Protein AF-A0A0E3QLF8-F1 (afdb_monomer_lite)

Organism: NCBI:txid1434109

Sequence (75 aa):
MDHHYLKNLKECEFLEEYNDITCNVFLYVKKINSLGNPTISELTKAMEVSKPSASNMVSKMAGKGLLKTKAYQKN

Foldseek 3Di:
DDPVVVVVVVVVVVCVLCVVVPPVLVVLLVVCVVVVHDDLVVSCVVVVHDSVVSVVSVVVCVVVVVDDDPVPPDD

Radius of gyration: 15.66 Å; chains: 1; bounding box: 30×30×46 Å

Secondary structure (DSSP, 8-state):
--HHHHHHHHHHHHHHHTTTS-HHHHHHHHHHHHTTS--HHHHHHHHT--HHHHHHHHHHHHHTT-S--GGG---

Structure (mmCIF, N/CA/C/O backbone):
data_AF-A0A0E3QLF8-F1
#
_entry.id   AF-A0A0E3QLF8-F1
#
loop_
_atom_site.group_PDB
_atom_site.id
_atom_site.type_symbol
_atom_site.label_atom_id
_atom_site.label_alt_id
_atom_site.label_comp_id
_atom_site.label_asym_id
_atom_site.label_entity_id
_atom_site.label_seq_id
_atom_site.pdbx_PDB_ins_code
_atom_site.Cartn_x
_atom_site.Cartn_y
_atom_site.Cartn_z
_atom_site.occupancy
_atom_site.B_iso_or_equiv
_atom_site.auth_seq_id
_atom_site.auth_comp_id
_atom_site.auth_asym_id
_atom_site.auth_atom_id
_atom_site.pdbx_PDB_model_num
ATOM 1 N N . MET A 1 1 ? 8.672 -18.235 -38.523 1.00 55.03 1 MET A N 1
ATOM 2 C CA . MET A 1 1 ? 8.534 -17.376 -37.330 1.00 55.03 1 MET A CA 1
ATOM 3 C C . MET A 1 1 ? 8.038 -18.259 -36.208 1.00 55.03 1 MET A C 1
ATOM 5 O O . MET A 1 1 ? 6.921 -18.750 -36.294 1.00 55.03 1 MET A O 1
ATOM 9 N N . ASP A 1 2 ? 8.914 -18.570 -35.259 1.00 56.72 2 ASP A N 1
ATOM 10 C CA . ASP A 1 2 ? 8.658 -19.578 -34.231 1.00 56.72 2 ASP A CA 1
ATOM 11 C C . ASP A 1 2 ? 7.622 -19.082 -33.216 1.00 56.72 2 ASP A C 1
ATOM 13 O O . ASP A 1 2 ? 7.691 -17.941 -32.756 1.00 56.72 2 ASP A O 1
ATOM 17 N N . HIS A 1 3 ? 6.674 -19.938 -32.831 1.00 57.16 3 HIS A N 1
ATOM 18 C CA . HIS A 1 3 ? 5.611 -19.605 -31.871 1.00 57.16 3 HIS A CA 1
ATOM 19 C C . HIS A 1 3 ? 6.175 -19.134 -30.512 1.00 57.16 3 HIS A C 1
ATOM 21 O O . HIS A 1 3 ? 5.575 -18.314 -29.818 1.00 57.16 3 HIS A O 1
ATOM 27 N N . HIS A 1 4 ? 7.376 -19.601 -30.158 1.00 55.91 4 HIS A N 1
ATOM 28 C CA . HIS A 1 4 ? 8.120 -19.159 -28.979 1.00 55.91 4 HIS A CA 1
ATOM 29 C C . HIS A 1 4 ? 8.556 -17.690 -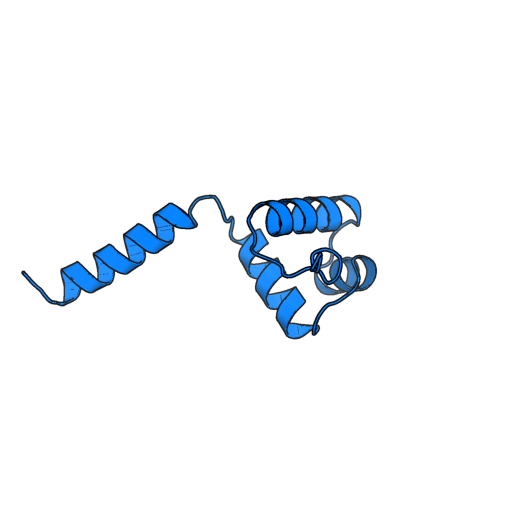29.042 1.00 55.91 4 HIS A C 1
ATOM 31 O O . HIS A 1 4 ? 8.549 -17.003 -28.022 1.00 55.91 4 HIS A O 1
ATOM 37 N N . TYR A 1 5 ? 8.891 -17.192 -30.232 1.00 56.00 5 TYR A N 1
ATOM 38 C CA . TYR A 1 5 ? 9.359 -15.821 -30.419 1.00 56.00 5 TYR A CA 1
ATOM 39 C C . TYR A 1 5 ? 8.235 -14.813 -30.163 1.00 56.00 5 TYR A C 1
ATOM 41 O O . TYR A 1 5 ? 8.442 -13.815 -29.485 1.00 56.00 5 TYR A O 1
ATOM 49 N N . LEU A 1 6 ? 7.020 -15.116 -30.633 1.00 55.50 6 LEU A N 1
ATOM 50 C CA . LEU A 1 6 ? 5.838 -14.268 -30.437 1.00 55.50 6 LEU A CA 1
ATOM 51 C C . LEU A 1 6 ? 5.371 -14.219 -28.977 1.00 55.50 6 LEU A C 1
ATOM 53 O O . LEU A 1 6 ? 4.872 -13.189 -28.528 1.00 55.50 6 LEU A O 1
ATOM 57 N N . LYS A 1 7 ? 5.537 -15.318 -28.229 1.00 55.25 7 LYS A N 1
ATOM 58 C CA . LYS A 1 7 ? 5.216 -15.355 -26.797 1.00 55.25 7 LYS A CA 1
ATOM 59 C C . LYS A 1 7 ? 6.152 -14.442 -26.001 1.00 55.25 7 LYS A C 1
ATOM 61 O O . LYS A 1 7 ? 5.673 -13.608 -25.241 1.00 55.25 7 LYS A O 1
ATOM 66 N N . ASN A 1 8 ? 7.456 -14.551 -26.252 1.00 47.81 8 ASN A N 1
ATOM 67 C CA . ASN A 1 8 ? 8.455 -13.705 -25.603 1.00 47.81 8 ASN A CA 1
ATOM 68 C C . ASN A 1 8 ? 8.291 -12.232 -26.004 1.00 47.81 8 ASN A C 1
ATOM 70 O O . ASN A 1 8 ? 8.440 -11.363 -25.158 1.00 47.81 8 ASN A O 1
ATOM 74 N N . LEU A 1 9 ? 7.928 -11.943 -27.260 1.00 49.84 9 LEU A N 1
ATOM 75 C CA . LEU A 1 9 ? 7.699 -10.570 -27.721 1.00 49.84 9 LEU A CA 1
ATOM 76 C C . LEU A 1 9 ? 6.530 -9.900 -26.979 1.00 49.84 9 LEU A C 1
ATOM 78 O O . LEU A 1 9 ? 6.679 -8.778 -26.514 1.00 49.84 9 LEU A O 1
ATOM 82 N N . LYS A 1 10 ? 5.410 -10.614 -26.779 1.00 54.81 10 LYS A N 1
ATOM 83 C CA . LYS A 1 10 ? 4.281 -10.118 -25.969 1.00 54.81 10 LYS A CA 1
ATOM 84 C C . LYS A 1 10 ? 4.645 -9.922 -24.500 1.00 54.81 10 LYS A C 1
ATOM 86 O O . LYS A 1 10 ? 4.177 -8.974 -23.879 1.00 54.81 10 LYS A O 1
ATOM 91 N N . GLU A 1 11 ? 5.443 -10.824 -23.934 1.00 49.06 11 GLU A N 1
ATOM 92 C CA . GLU A 1 11 ? 5.942 -10.683 -22.562 1.00 49.06 11 GLU A CA 1
ATOM 93 C C . GLU A 1 11 ? 6.883 -9.470 -22.443 1.00 49.06 11 GLU A C 1
ATOM 95 O O . GLU A 1 11 ? 6.790 -8.731 -21.468 1.00 49.06 11 GLU A O 1
ATOM 100 N N . CYS A 1 12 ? 7.720 -9.208 -23.452 1.00 45.53 12 CYS A N 1
ATOM 101 C CA . 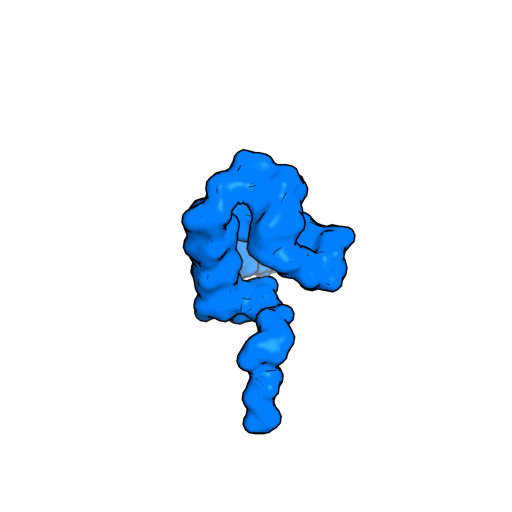CYS A 1 12 ? 8.604 -8.043 -23.523 1.00 45.53 12 CYS A CA 1
ATOM 102 C C . CYS A 1 12 ? 7.851 -6.717 -23.713 1.00 45.53 12 CYS A C 1
ATOM 104 O O . CYS A 1 12 ? 8.141 -5.767 -22.997 1.00 45.53 12 CYS A O 1
ATOM 106 N N . GLU A 1 13 ? 6.861 -6.650 -24.607 1.00 50.47 13 GLU A N 1
ATOM 107 C CA . GLU A 1 13 ? 6.015 -5.457 -24.798 1.00 50.47 13 GLU A CA 1
ATOM 108 C C . GLU A 1 13 ? 5.210 -5.133 -23.526 1.00 50.47 13 GLU A C 1
ATOM 110 O O . GLU A 1 13 ? 5.119 -3.977 -23.112 1.00 50.47 13 GLU A O 1
ATOM 115 N N . PHE A 1 14 ? 4.709 -6.162 -22.831 1.00 51.31 14 PHE A N 1
ATOM 116 C CA . PHE A 1 14 ? 4.078 -6.008 -21.519 1.00 51.31 14 PHE A CA 1
ATOM 117 C C . PHE A 1 14 ? 5.079 -5.539 -20.450 1.00 51.31 14 PHE A C 1
ATOM 119 O O . PHE A 1 14 ? 4.747 -4.734 -19.588 1.00 51.31 14 PHE A O 1
ATOM 126 N N . LEU A 1 15 ? 6.326 -6.007 -20.489 1.00 50.28 15 LEU A N 1
ATOM 127 C CA . LEU A 1 15 ? 7.373 -5.537 -19.581 1.00 50.28 15 LEU A CA 1
ATOM 128 C C . LEU A 1 15 ? 7.784 -4.088 -19.864 1.00 50.28 15 LEU A C 1
ATOM 130 O O . LEU A 1 15 ? 8.102 -3.382 -18.918 1.00 50.28 15 LEU A O 1
ATOM 134 N N . GLU A 1 16 ? 7.740 -3.613 -21.109 1.00 50.81 16 GLU A N 1
ATOM 135 C CA . GLU A 1 16 ? 8.025 -2.212 -21.442 1.00 50.81 16 GLU A CA 1
ATOM 136 C C . GLU A 1 16 ? 6.930 -1.255 -20.956 1.00 50.81 16 GLU A C 1
ATOM 138 O O . GLU A 1 16 ? 7.244 -0.229 -20.353 1.00 50.81 16 GLU A O 1
ATOM 143 N N . GLU A 1 17 ? 5.654 -1.621 -21.106 1.00 49.69 17 GLU A N 1
ATOM 144 C CA . GLU A 1 17 ? 4.519 -0.826 -20.606 1.00 49.69 17 GLU A CA 1
ATOM 145 C C . GLU A 1 17 ? 4.475 -0.771 -19.059 1.00 49.69 17 GLU A C 1
ATOM 147 O O . GLU A 1 17 ? 3.962 0.179 -18.460 1.00 49.69 17 GLU A O 1
ATOM 152 N N . TYR A 1 18 ? 5.101 -1.751 -18.394 1.00 52.50 18 TYR A N 1
ATOM 153 C CA . TYR A 1 18 ? 5.183 -1.874 -16.936 1.00 52.50 18 TYR A CA 1
ATOM 154 C C . TYR A 1 18 ? 6.618 -1.727 -16.385 1.00 52.50 18 TYR A C 1
ATOM 156 O O . TYR A 1 18 ? 6.836 -1.957 -15.196 1.00 52.50 18 TYR A O 1
ATOM 164 N N . ASN A 1 19 ? 7.601 -1.290 -17.177 1.00 52.97 19 ASN A N 1
ATOM 165 C CA . ASN A 1 19 ? 9.005 -1.206 -16.732 1.00 52.97 19 ASN A CA 1
ATOM 166 C C . ASN A 1 19 ? 9.194 -0.168 -15.607 1.00 52.97 19 ASN A C 1
ATOM 168 O O . ASN A 1 19 ? 10.038 -0.329 -14.727 1.00 52.97 19 ASN A O 1
ATOM 172 N N . ASP A 1 20 ? 8.328 0.850 -15.554 1.00 52.41 20 ASP A N 1
ATOM 173 C CA . ASP A 1 20 ? 8.268 1.818 -14.449 1.00 52.41 20 ASP A CA 1
ATOM 174 C C . ASP A 1 20 ? 7.462 1.324 -13.225 1.00 52.41 20 ASP A C 1
ATOM 176 O O . ASP A 1 20 ? 7.151 2.093 -12.301 1.00 52.41 20 ASP A O 1
ATOM 180 N N . ILE A 1 21 ? 7.024 0.066 -13.216 1.00 60.19 21 ILE A N 1
ATOM 181 C CA . ILE A 1 21 ? 6.316 -0.569 -12.103 1.00 60.19 21 ILE A CA 1
ATOM 182 C C . ILE A 1 21 ? 7.342 -1.438 -11.384 1.00 60.19 21 ILE A C 1
ATOM 184 O O . ILE A 1 21 ? 7.492 -2.632 -11.612 1.00 60.19 21 ILE A O 1
ATOM 188 N N . THR A 1 22 ? 8.086 -0.795 -10.483 1.00 70.25 22 THR A N 1
ATOM 189 C CA . THR A 1 22 ? 9.036 -1.464 -9.587 1.00 70.25 22 THR A CA 1
ATOM 190 C C . THR A 1 22 ? 8.351 -2.633 -8.868 1.00 70.25 22 THR A C 1
ATOM 192 O O . THR A 1 22 ? 7.175 -2.517 -8.520 1.00 70.25 22 THR A O 1
ATOM 195 N N . CYS A 1 23 ? 9.075 -3.712 -8.536 1.00 72.88 23 CYS A N 1
ATOM 196 C CA . CYS A 1 23 ? 8.562 -4.863 -7.766 1.00 72.88 23 CYS A CA 1
ATOM 197 C C . CYS A 1 23 ? 7.694 -4.466 -6.552 1.00 72.88 23 CYS A C 1
ATOM 199 O O . CYS A 1 23 ? 6.711 -5.132 -6.229 1.00 72.88 23 CYS A O 1
ATOM 201 N N . ASN A 1 24 ? 8.008 -3.334 -5.915 1.00 78.38 24 ASN A N 1
ATOM 202 C CA . ASN A 1 24 ? 7.228 -2.761 -4.818 1.00 78.38 24 ASN A CA 1
ATOM 203 C C . ASN A 1 24 ? 5.779 -2.427 -5.201 1.00 78.38 24 ASN A C 1
ATOM 205 O O . ASN A 1 24 ? 4.873 -2.687 -4.418 1.00 78.38 24 ASN A O 1
ATOM 209 N N . VAL A 1 25 ? 5.531 -1.895 -6.396 1.00 82.69 25 VAL A N 1
ATOM 210 C CA . VAL A 1 25 ? 4.174 -1.603 -6.874 1.00 82.69 25 VAL A CA 1
ATOM 211 C C . VAL A 1 25 ? 3.365 -2.892 -7.002 1.00 82.69 25 VAL A C 1
ATOM 213 O O . VAL A 1 25 ? 2.232 -2.954 -6.530 1.00 82.69 25 VAL A O 1
ATOM 216 N N . PHE A 1 26 ? 3.956 -3.944 -7.573 1.00 83.25 26 PHE A N 1
ATOM 217 C CA . PHE A 1 26 ? 3.296 -5.244 -7.689 1.00 83.25 26 PHE A CA 1
ATOM 218 C C . PHE A 1 26 ? 2.924 -5.823 -6.316 1.00 83.25 26 PHE A C 1
ATOM 220 O O . PHE A 1 26 ? 1.793 -6.274 -6.117 1.00 83.25 26 PHE A O 1
ATOM 227 N N . LEU A 1 27 ? 3.839 -5.753 -5.341 1.00 85.62 27 LEU A N 1
ATOM 228 C CA . LEU A 1 27 ? 3.568 -6.186 -3.967 1.00 85.62 27 LEU A CA 1
ATOM 229 C C . LEU A 1 27 ? 2.392 -5.422 -3.349 1.00 85.62 27 LEU A C 1
ATOM 231 O O . LEU A 1 27 ? 1.537 -6.031 -2.703 1.00 85.62 27 LEU A O 1
ATOM 235 N N . TYR A 1 28 ? 2.309 -4.115 -3.597 1.00 90.44 28 TYR A N 1
ATOM 236 C CA . TYR A 1 28 ? 1.192 -3.296 -3.141 1.00 90.44 28 TYR A CA 1
ATOM 237 C C . TYR A 1 28 ? -0.127 -3.682 -3.814 1.00 90.44 28 TYR A C 1
ATOM 239 O O . TYR A 1 28 ? -1.114 -3.857 -3.104 1.00 90.44 28 TYR A O 1
ATOM 247 N N . VAL A 1 29 ? -0.163 -3.875 -5.140 1.00 87.44 29 VAL A N 1
ATOM 248 C CA . VAL A 1 29 ? -1.381 -4.318 -5.852 1.00 87.44 29 VAL A CA 1
ATOM 249 C C . VAL A 1 29 ? -1.865 -5.647 -5.280 1.00 87.44 29 VAL A C 1
ATOM 251 O O . VAL A 1 29 ? -3.029 -5.781 -4.901 1.00 87.44 29 VAL A O 1
ATOM 254 N N . LYS A 1 30 ? -0.959 -6.624 -5.161 1.00 87.88 30 LYS A N 1
ATOM 255 C CA . LYS A 1 30 ? -1.271 -7.948 -4.615 1.00 87.88 30 LYS A CA 1
ATOM 256 C C . LYS A 1 30 ? -1.827 -7.844 -3.196 1.00 87.88 30 LYS A C 1
ATOM 258 O O . LYS A 1 30 ? -2.837 -8.477 -2.891 1.00 87.88 30 LYS A O 1
ATOM 263 N N . LYS A 1 31 ? -1.199 -7.034 -2.337 1.00 90.62 31 LYS A N 1
ATOM 264 C CA . LYS A 1 31 ? -1.635 -6.857 -0.949 1.00 90.62 31 LYS A CA 1
ATOM 265 C C . LYS A 1 31 ? -2.998 -6.165 -0.863 1.00 90.62 31 LYS A C 1
ATOM 267 O O . LYS A 1 31 ? -3.873 -6.659 -0.158 1.00 90.62 31 LYS A O 1
ATOM 272 N N . ILE A 1 32 ? -3.209 -5.082 -1.608 1.00 90.31 32 ILE A N 1
ATOM 273 C CA . ILE A 1 32 ? -4.483 -4.348 -1.658 1.00 90.31 32 ILE A CA 1
ATOM 274 C C . ILE A 1 32 ? -5.627 -5.259 -2.114 1.00 90.31 32 ILE A C 1
ATOM 276 O O . ILE A 1 32 ? -6.685 -5.262 -1.485 1.00 90.31 32 ILE A O 1
ATOM 280 N N . ASN A 1 33 ? -5.395 -6.074 -3.146 1.00 87.94 33 ASN A N 1
ATOM 281 C CA . ASN A 1 33 ? -6.379 -7.045 -3.623 1.00 87.94 33 ASN A CA 1
ATOM 282 C C . ASN A 1 33 ? -6.659 -8.131 -2.576 1.00 87.94 33 ASN A C 1
ATOM 284 O O . ASN A 1 33 ? -7.818 -8.455 -2.341 1.00 87.94 33 ASN A O 1
ATOM 288 N N . SER A 1 34 ? -5.626 -8.645 -1.894 1.00 90.88 34 SER A N 1
ATOM 289 C CA . SER A 1 34 ? -5.802 -9.645 -0.827 1.00 90.88 34 SER A CA 1
ATOM 290 C C . SER A 1 34 ? -6.584 -9.125 0.384 1.00 90.88 34 SER A C 1
ATOM 292 O O . SER A 1 34 ? -7.252 -9.900 1.058 1.00 90.88 34 SER A O 1
ATOM 294 N N . LEU A 1 35 ? -6.516 -7.817 0.647 1.00 90.31 35 LEU A N 1
ATOM 295 C CA . LEU A 1 35 ? -7.213 -7.154 1.750 1.00 90.31 35 LEU A CA 1
ATOM 296 C C . LEU A 1 35 ? -8.585 -6.585 1.345 1.00 90.31 35 LEU A C 1
ATOM 298 O O . LEU A 1 35 ? -9.283 -6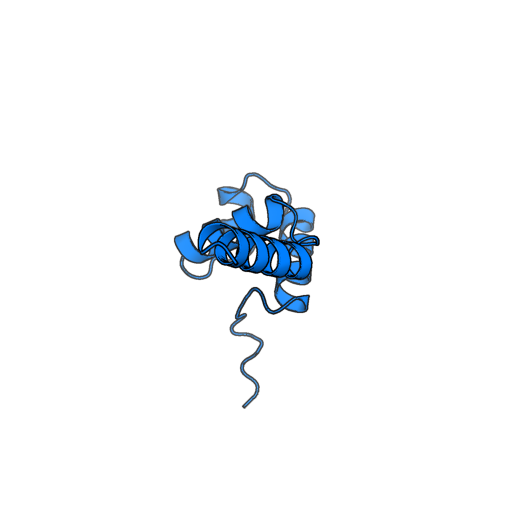.045 2.195 1.00 90.31 35 LEU A O 1
ATOM 302 N N . GLY A 1 36 ? -8.977 -6.685 0.069 1.00 87.38 36 GLY A N 1
ATOM 303 C CA . GLY A 1 36 ? -10.310 -6.288 -0.389 1.00 87.38 36 GLY A CA 1
ATOM 304 C C . GLY A 1 36 ? -10.609 -4.794 -0.229 1.00 87.38 36 GLY A C 1
ATOM 305 O O . GLY A 1 36 ? -11.708 -4.448 0.192 1.00 87.38 36 GLY A O 1
ATOM 306 N N . ASN A 1 37 ? -9.652 -3.927 -0.592 1.00 86.62 37 ASN A N 1
ATOM 307 C CA . ASN A 1 37 ? -9.695 -2.457 -0.451 1.00 86.62 37 ASN A CA 1
ATOM 308 C C . ASN A 1 37 ? -9.407 -1.939 0.983 1.00 86.62 37 ASN A C 1
ATOM 310 O O . ASN A 1 37 ? -10.279 -1.328 1.608 1.00 86.62 37 ASN A O 1
ATOM 314 N N . PRO A 1 38 ? -8.172 -2.140 1.487 1.00 91.56 38 PRO A N 1
ATOM 315 C CA . PRO A 1 38 ? -7.745 -1.669 2.800 1.00 91.56 38 PRO A CA 1
ATOM 316 C C . PRO A 1 38 ? -7.612 -0.145 2.864 1.00 91.56 38 PRO A C 1
ATOM 318 O O . PRO A 1 38 ? -7.320 0.534 1.876 1.00 91.56 38 PRO A O 1
ATOM 321 N N . THR A 1 39 ? -7.718 0.388 4.074 1.00 92.94 39 THR A N 1
ATOM 322 C CA . THR A 1 39 ? -7.264 1.738 4.412 1.00 92.94 39 THR A CA 1
ATOM 323 C C . THR A 1 39 ? -5.736 1.841 4.359 1.00 92.94 39 THR A C 1
ATOM 325 O O . THR A 1 39 ? -5.014 0.850 4.480 1.00 92.94 39 THR A O 1
ATOM 328 N N . ILE A 1 40 ? -5.207 3.067 4.258 1.00 91.56 40 ILE A N 1
ATOM 329 C CA . ILE A 1 40 ? -3.753 3.305 4.325 1.00 91.56 40 ILE A CA 1
ATOM 330 C C . ILE A 1 40 ? -3.165 2.757 5.633 1.00 91.56 40 ILE A C 1
ATOM 332 O O . ILE A 1 40 ? -2.081 2.186 5.620 1.00 91.56 40 ILE A O 1
ATOM 336 N N . SER A 1 41 ? -3.878 2.876 6.756 1.00 93.75 41 SER A N 1
ATOM 337 C CA . SER A 1 41 ? -3.418 2.360 8.051 1.00 93.75 41 SER A CA 1
ATOM 338 C C . SER A 1 41 ? -3.306 0.832 8.060 1.00 93.75 41 SER A C 1
ATOM 340 O O . SER A 1 41 ? -2.305 0.290 8.526 1.00 93.75 41 SER A O 1
ATOM 342 N N . GLU A 1 42 ? -4.291 0.120 7.514 1.00 93.44 42 GLU A N 1
ATOM 343 C CA . GLU A 1 42 ? -4.231 -1.344 7.381 1.00 93.44 42 GLU A CA 1
ATOM 344 C C . GLU A 1 42 ? -3.111 -1.768 6.433 1.00 93.44 42 GLU A C 1
ATOM 346 O O . GLU A 1 42 ? -2.361 -2.694 6.738 1.00 93.44 42 GLU A O 1
ATOM 351 N N . LEU A 1 43 ? -2.929 -1.033 5.335 1.00 93.25 43 LEU A N 1
ATOM 352 C CA . LEU A 1 43 ? -1.851 -1.276 4.386 1.00 93.25 43 LEU A CA 1
ATOM 353 C C . LEU A 1 43 ? -0.470 -1.079 5.028 1.00 93.25 43 LEU A C 1
ATOM 355 O O . LEU A 1 43 ? 0.402 -1.921 4.840 1.00 93.25 43 LEU A O 1
ATOM 359 N N . THR A 1 44 ? -0.276 -0.025 5.832 1.00 94.19 44 THR A N 1
ATOM 360 C CA . THR A 1 44 ? 0.998 0.215 6.538 1.00 94.19 44 THR A CA 1
ATOM 361 C C . THR A 1 44 ? 1.354 -0.910 7.498 1.00 94.19 44 THR A C 1
ATOM 363 O O . THR A 1 44 ? 2.505 -1.334 7.532 1.00 94.19 44 THR A O 1
ATOM 366 N N . LYS A 1 45 ? 0.361 -1.441 8.223 1.00 95.25 45 LYS A N 1
ATOM 367 C CA . LYS A 1 45 ? 0.546 -2.584 9.122 1.00 95.25 45 LYS A CA 1
ATOM 368 C C . LYS A 1 45 ? 0.863 -3.858 8.342 1.00 95.25 45 LYS A C 1
ATOM 370 O O . LYS A 1 45 ? 1.786 -4.573 8.695 1.00 95.25 45 LYS A O 1
ATOM 375 N N . ALA A 1 46 ? 0.128 -4.126 7.264 1.00 92.50 46 ALA A N 1
ATOM 376 C CA . ALA A 1 46 ? 0.250 -5.368 6.501 1.00 92.50 46 ALA A CA 1
ATOM 377 C C . ALA A 1 46 ? 1.494 -5.450 5.595 1.00 92.50 46 ALA A C 1
ATOM 379 O O . ALA A 1 46 ? 1.811 -6.535 5.093 1.00 92.50 46 ALA A O 1
ATOM 380 N N . MET A 1 47 ? 2.131 -4.306 5.333 1.00 89.94 47 MET A N 1
ATOM 381 C CA . MET A 1 47 ? 3.347 -4.159 4.527 1.00 89.94 47 MET A CA 1
ATOM 382 C C . MET A 1 47 ? 4.575 -3.771 5.362 1.00 89.94 47 MET A C 1
ATOM 384 O O . MET A 1 47 ? 5.661 -3.713 4.798 1.00 89.94 47 MET A O 1
ATOM 388 N N . GLU A 1 48 ? 4.403 -3.474 6.655 1.00 92.25 48 GLU A N 1
ATOM 389 C CA . GLU A 1 48 ? 5.464 -3.009 7.565 1.00 92.25 48 GLU A CA 1
ATOM 390 C C . GLU A 1 48 ? 6.213 -1.770 7.040 1.00 92.25 48 GLU A C 1
ATOM 392 O O . GLU A 1 48 ? 7.437 -1.673 7.050 1.00 92.25 48 GLU A O 1
ATOM 397 N N . VAL A 1 49 ? 5.450 -0.784 6.564 1.00 89.38 49 VAL A N 1
ATOM 398 C CA . VAL A 1 49 ? 5.973 0.462 5.980 1.00 89.38 49 VAL A CA 1
ATOM 399 C C . VAL A 1 49 ? 5.452 1.689 6.715 1.00 89.38 49 VAL A C 1
ATOM 401 O O . VAL A 1 49 ? 4.386 1.677 7.330 1.00 89.38 49 VAL A O 1
ATOM 404 N N . SER A 1 50 ? 6.168 2.805 6.582 1.00 93.62 50 SER A N 1
ATOM 405 C CA . SER A 1 50 ? 5.700 4.088 7.100 1.00 93.62 50 SER A CA 1
ATOM 406 C C . SER A 1 50 ? 4.483 4.610 6.323 1.00 93.62 50 SER A C 1
ATOM 408 O O . SER A 1 50 ? 4.326 4.380 5.120 1.00 93.62 50 SER A O 1
ATOM 410 N N . LYS A 1 51 ? 3.631 5.383 7.005 1.00 92.25 51 LYS A N 1
ATOM 411 C CA . LYS A 1 51 ? 2.455 6.028 6.399 1.00 92.25 51 LYS A CA 1
ATOM 412 C C . LYS A 1 51 ? 2.796 6.920 5.193 1.00 92.25 51 LYS A C 1
ATOM 414 O O . LYS A 1 51 ? 2.097 6.798 4.188 1.00 92.25 51 LYS A O 1
ATOM 419 N N . PRO A 1 52 ? 3.861 7.752 5.218 1.00 91.25 52 PRO A N 1
ATOM 420 C CA . PRO A 1 52 ? 4.269 8.514 4.037 1.00 91.25 52 PRO A CA 1
ATOM 421 C C . PRO A 1 52 ? 4.660 7.623 2.852 1.00 91.25 52 PRO A C 1
ATOM 423 O O . PRO A 1 52 ? 4.280 7.916 1.722 1.00 91.25 52 PRO A O 1
ATOM 426 N N . SER A 1 53 ? 5.359 6.509 3.098 1.00 85.94 53 SER A N 1
ATOM 427 C CA . SER A 1 53 ? 5.750 5.560 2.046 1.00 85.94 53 SER A CA 1
ATOM 428 C C . SER A 1 53 ? 4.527 4.912 1.393 1.00 85.94 53 SER A C 1
ATOM 430 O O . SER A 1 53 ? 4.375 4.965 0.171 1.00 85.94 53 SER A O 1
ATOM 432 N N . ALA A 1 54 ? 3.601 4.399 2.211 1.00 90.50 54 ALA A N 1
ATOM 433 C CA . ALA A 1 54 ? 2.361 3.809 1.720 1.00 90.50 54 ALA A CA 1
ATOM 434 C C . ALA A 1 54 ? 1.508 4.820 0.944 1.00 90.50 54 ALA A C 1
ATOM 436 O O . ALA A 1 54 ? 1.014 4.504 -0.136 1.00 90.50 54 ALA A O 1
ATOM 437 N N . SER A 1 55 ? 1.375 6.046 1.458 1.00 91.19 55 SER A N 1
ATOM 438 C CA . SER A 1 55 ? 0.622 7.110 0.790 1.00 91.19 55 SER A CA 1
ATOM 439 C C . SER A 1 55 ? 1.240 7.479 -0.558 1.00 91.19 55 SER A C 1
ATOM 441 O O . SER A 1 55 ? 0.525 7.551 -1.552 1.00 91.19 55 SER A O 1
ATOM 443 N N . ASN A 1 56 ? 2.562 7.663 -0.618 1.00 89.25 56 ASN A N 1
ATOM 444 C CA . ASN A 1 56 ? 3.259 7.973 -1.865 1.00 89.25 56 ASN A CA 1
ATOM 445 C C . ASN A 1 56 ? 3.090 6.855 -2.896 1.00 89.25 56 ASN A C 1
ATOM 447 O O . ASN A 1 56 ? 2.868 7.132 -4.074 1.00 89.25 56 ASN A O 1
ATOM 451 N N . MET A 1 57 ? 3.175 5.595 -2.461 1.00 87.88 57 MET A N 1
ATOM 452 C CA . MET A 1 57 ? 2.998 4.445 -3.342 1.00 87.88 57 MET A CA 1
ATOM 453 C C . MET A 1 57 ? 1.565 4.364 -3.878 1.00 87.88 57 MET A C 1
ATOM 455 O O . MET A 1 57 ? 1.375 4.277 -5.087 1.00 87.88 57 MET A O 1
ATOM 459 N N . VAL A 1 58 ? 0.556 4.478 -3.010 1.00 89.56 58 VAL A N 1
ATOM 460 C CA . VAL A 1 58 ? -0.857 4.465 -3.420 1.00 89.56 58 VAL A CA 1
ATOM 461 C C . VAL A 1 58 ? -1.168 5.615 -4.381 1.00 89.56 58 VAL A C 1
ATOM 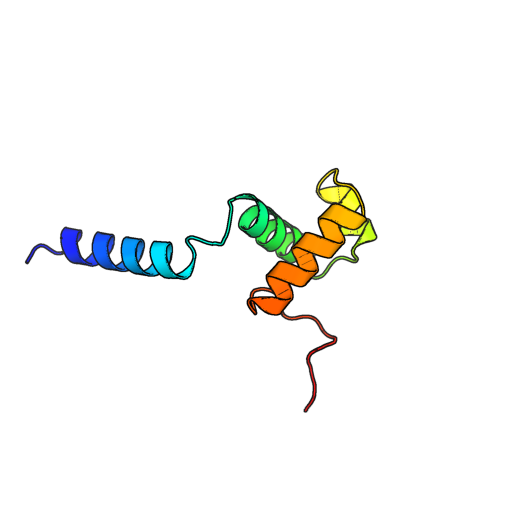463 O O . VAL A 1 58 ? -1.823 5.383 -5.394 1.00 89.56 58 VAL A O 1
ATOM 466 N N . SER A 1 59 ? -0.643 6.821 -4.140 1.00 88.06 59 SER A N 1
ATOM 467 C CA . SER A 1 59 ? -0.795 7.956 -5.062 1.00 88.06 59 SER A CA 1
ATOM 468 C C . SER A 1 59 ? -0.156 7.693 -6.427 1.00 88.06 59 SER A C 1
ATOM 470 O O . SER A 1 59 ? -0.783 7.956 -7.451 1.00 88.06 59 SER A O 1
ATOM 472 N N . LYS A 1 60 ? 1.059 7.124 -6.470 1.00 84.69 60 LYS A N 1
ATOM 473 C CA . LYS A 1 60 ? 1.716 6.728 -7.731 1.00 84.69 60 LYS A CA 1
ATOM 474 C C . LYS A 1 60 ? 0.893 5.689 -8.491 1.00 84.69 60 LYS A C 1
ATOM 476 O O . LYS A 1 60 ? 0.725 5.798 -9.699 1.00 84.69 60 LYS A O 1
ATOM 481 N N . MET A 1 61 ? 0.362 4.697 -7.784 1.00 85.81 61 MET A N 1
ATOM 482 C CA . MET A 1 61 ? -0.446 3.631 -8.373 1.00 85.81 61 MET A CA 1
ATOM 483 C C . MET A 1 61 ? -1.792 4.136 -8.894 1.00 85.81 61 MET A C 1
ATOM 485 O O . MET A 1 61 ? -2.219 3.725 -9.969 1.00 85.81 61 MET A O 1
ATOM 489 N N . ALA A 1 62 ? -2.437 5.049 -8.166 1.00 86.25 62 ALA A N 1
ATOM 490 C CA . ALA A 1 62 ? -3.659 5.709 -8.608 1.00 86.25 62 ALA A CA 1
ATOM 491 C C . ALA A 1 62 ? -3.409 6.580 -9.850 1.00 86.25 62 ALA A C 1
ATOM 493 O O . ALA A 1 62 ? -4.164 6.487 -10.812 1.00 86.25 62 ALA A O 1
ATOM 494 N N . GLY A 1 63 ? -2.315 7.355 -9.872 1.00 82.06 63 GLY A N 1
ATOM 495 C CA . GLY A 1 63 ? -1.920 8.156 -11.037 1.00 82.06 63 GLY A CA 1
ATOM 496 C C . GLY A 1 63 ? -1.634 7.321 -12.290 1.00 82.06 63 GLY A C 1
ATOM 497 O O . GLY A 1 63 ? -1.849 7.792 -13.399 1.00 82.06 63 GLY A O 1
ATOM 498 N N . LYS A 1 64 ? -1.211 6.064 -12.114 1.00 81.56 64 LYS A N 1
ATOM 499 C CA . LYS A 1 64 ? -1.009 5.084 -13.193 1.00 81.56 64 LYS A CA 1
ATOM 500 C C . LYS A 1 64 ? -2.256 4.249 -13.528 1.00 81.56 64 LYS A C 1
ATOM 502 O O . LYS A 1 64 ? -2.162 3.319 -14.317 1.00 81.56 64 LYS A O 1
ATOM 507 N N . GLY A 1 65 ? -3.406 4.509 -12.899 1.00 82.12 65 GLY A N 1
ATOM 508 C CA . GLY A 1 65 ? -4.638 3.741 -13.129 1.00 82.12 65 GLY A CA 1
ATOM 509 C C . GLY A 1 65 ? -4.607 2.294 -12.612 1.00 82.12 65 GLY A C 1
ATOM 510 O O . GLY A 1 65 ? -5.496 1.508 -12.927 1.00 82.12 65 GLY A O 1
ATOM 511 N N . LEU A 1 66 ? -3.617 1.934 -11.788 1.00 79.94 66 LEU A N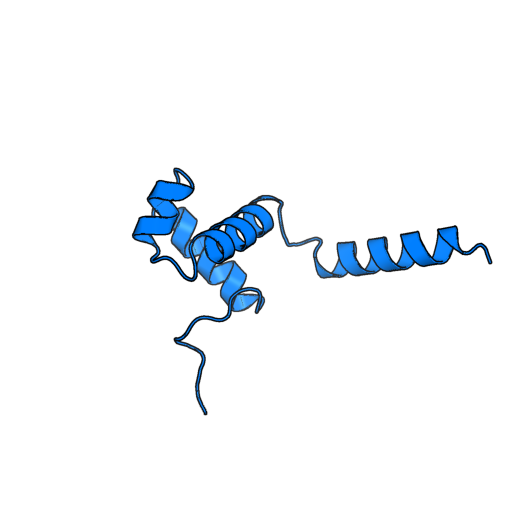 1
ATOM 512 C CA . LEU A 1 66 ? -3.433 0.576 -11.254 1.00 79.94 66 LEU A CA 1
ATOM 513 C C . LEU A 1 66 ? -4.359 0.265 -10.070 1.00 79.94 66 LEU A C 1
ATOM 515 O O . LEU A 1 66 ? -4.468 -0.885 -9.648 1.00 79.94 66 LEU A O 1
ATOM 519 N N . LEU A 1 67 ? -5.002 1.289 -9.506 1.00 80.50 67 LEU A N 1
ATOM 520 C CA . LEU A 1 67 ? -5.958 1.167 -8.413 1.00 80.50 67 LEU A CA 1
ATOM 521 C C . LEU A 1 67 ? -7.274 1.824 -8.806 1.00 80.50 67 LEU A C 1
ATOM 523 O O . LEU A 1 67 ? -7.312 3.003 -9.152 1.00 80.50 67 LEU A O 1
ATOM 527 N N . LYS A 1 68 ? -8.372 1.084 -8.659 1.00 68.69 68 LYS A N 1
ATOM 528 C CA . LYS A 1 68 ? -9.717 1.659 -8.685 1.00 68.69 68 LYS A CA 1
ATOM 529 C C . LYS A 1 68 ? -10.026 2.192 -7.291 1.00 68.69 68 LYS A C 1
ATOM 531 O O . LYS A 1 68 ? -10.466 1.448 -6.419 1.00 68.69 68 LYS A O 1
ATOM 536 N N . THR A 1 69 ? -9.743 3.468 -7.047 1.00 59.94 69 THR A N 1
ATOM 537 C CA . THR A 1 69 ? -10.160 4.109 -5.797 1.00 59.94 69 THR A CA 1
ATOM 538 C C . THR A 1 69 ? -11.655 4.416 -5.885 1.00 59.94 69 THR A C 1
ATOM 540 O O . THR A 1 69 ? -12.130 4.934 -6.893 1.00 59.94 69 THR A O 1
ATOM 543 N N . LYS A 1 70 ? -12.426 4.130 -4.827 1.00 55.66 70 LYS A N 1
ATOM 544 C CA . LYS A 1 70 ? -13.856 4.508 -4.771 1.00 55.66 70 LYS A CA 1
ATOM 545 C C . LYS A 1 70 ? -14.077 6.025 -4.912 1.00 55.66 70 LYS A C 1
ATOM 547 O O . LYS A 1 70 ? -15.173 6.450 -5.245 1.00 55.66 70 LYS A O 1
ATOM 552 N N . ALA A 1 71 ? -13.037 6.834 -4.690 1.00 52.16 71 ALA A N 1
ATOM 553 C CA . ALA A 1 71 ? -13.060 8.279 -4.904 1.00 52.16 71 ALA A CA 1
ATOM 554 C C . ALA A 1 71 ? -13.119 8.682 -6.392 1.00 52.16 71 ALA A C 1
ATOM 556 O O . ALA A 1 71 ? -13.490 9.811 -6.692 1.00 52.16 71 ALA A O 1
ATOM 557 N N . TYR A 1 72 ? -12.786 7.774 -7.317 1.00 44.41 72 TYR A N 1
ATOM 558 C CA . TYR A 1 72 ? -12.827 8.006 -8.762 1.00 44.41 72 TYR A CA 1
ATOM 559 C C . TYR A 1 72 ? -13.996 7.252 -9.419 1.00 44.41 72 TYR A C 1
ATOM 561 O O . TYR A 1 72 ? -13.848 6.579 -10.434 1.00 44.41 72 TYR A O 1
ATOM 569 N N . GLN A 1 73 ? -15.183 7.346 -8.819 1.00 37.31 73 GLN A N 1
ATOM 570 C CA . GLN A 1 73 ? -16.442 7.230 -9.552 1.00 37.31 73 GLN A CA 1
ATOM 571 C C . GLN A 1 73 ? -17.060 8.625 -9.600 1.00 37.31 73 GLN A C 1
ATOM 573 O O . GLN A 1 73 ? -17.898 8.985 -8.777 1.00 37.31 73 GLN A O 1
ATOM 578 N N . LYS A 1 74 ? -16.591 9.441 -10.546 1.00 35.28 74 LYS A N 1
ATOM 579 C CA . LYS A 1 74 ? -17.403 10.539 -11.060 1.00 35.28 74 LYS A CA 1
ATOM 580 C C . LYS A 1 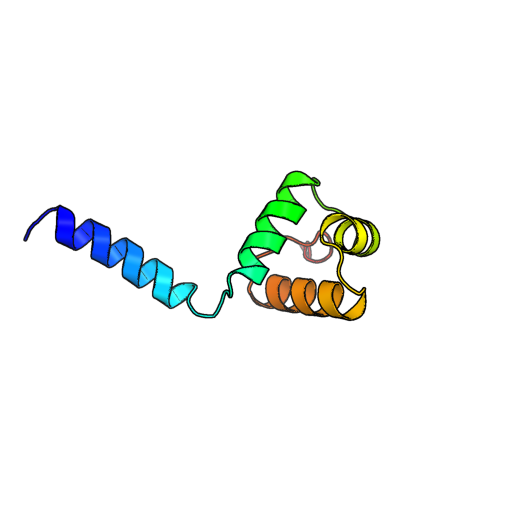74 ? -18.156 9.961 -12.255 1.00 35.28 74 LYS A C 1
ATOM 582 O O . LYS A 1 74 ? -17.510 9.460 -13.171 1.00 35.28 74 LYS A O 1
ATOM 587 N N . ASN A 1 75 ? -19.482 9.942 -12.130 1.00 37.41 75 ASN A N 1
ATOM 588 C CA . ASN A 1 75 ? -20.435 9.622 -13.195 1.00 37.41 75 ASN A CA 1
ATOM 589 C C . ASN A 1 75 ? -20.053 10.271 -14.527 1.00 37.41 75 ASN A C 1
ATOM 591 O O . ASN A 1 75 ? -19.574 11.431 -14.482 1.00 37.41 75 ASN A O 1
#

InterPro domains:
  IPR000835 MarR-type HTH domain [PF01047] (24-68)
  IPR036388 Winged helix-like DNA-binding domain superfamily [G3DSA:1.10.10.10] (3-75)
  IPR036390 Winged helix DNA-binding domain superfamily [SSF46785] (14-73)

pLDDT: mean 73.81, std 18.54, range [35.28, 95.25]